Protein AF-B7HWZ1-F1 (afdb_monomer)

Secondary structure (DSSP, 8-state):
----TTSS-S-EEEE-TTSSEEEEE-S-TTTS--EEEE---

pLDDT: mean 78.17, std 16.25, range [41.84, 95.56]

Foldseek 3Di:
DDPPPPPQQQKDWDADPVRQKIWIDHSPNPPDDRDIDGDDD

Mean predicted aligned error: 8.07 Å

Organism: Bacillus cereus 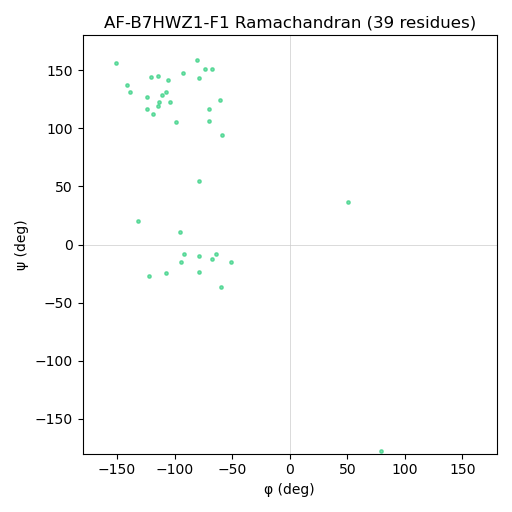(strain AH187) (NCBI:txid405534)

Structure (mmCIF, N/CA/C/O backbone):
data_AF-B7HWZ1-F1
#
_entry.id   AF-B7HWZ1-F1
#
loop_
_atom_site.group_PDB
_atom_site.id
_atom_site.type_symbol
_atom_site.label_atom_id
_atom_site.label_alt_id
_atom_site.label_comp_id
_atom_site.label_asym_id
_atom_site.label_entity_id
_atom_site.label_seq_id
_atom_site.pdbx_PDB_ins_code
_atom_site.Cartn_x
_atom_site.Cartn_y
_atom_site.Cartn_z
_atom_site.occupancy
_atom_site.B_iso_or_equiv
_atom_site.auth_seq_id
_atom_site.auth_comp_id
_atom_site.auth_asym_id
_atom_site.auth_atom_id
_atom_site.pdbx_PDB_model_num
ATOM 1 N N . MET A 1 1 ? 13.593 -10.473 -27.471 1.00 41.84 1 MET A N 1
ATOM 2 C CA . MET A 1 1 ? 12.206 -10.129 -27.106 1.00 41.84 1 MET A CA 1
ATOM 3 C C . MET A 1 1 ? 12.306 -9.196 -25.9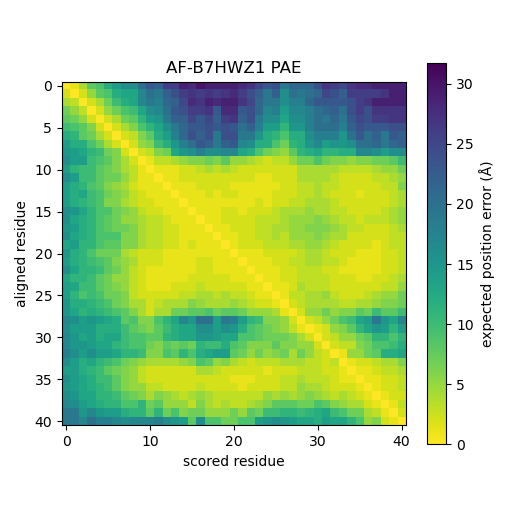17 1.00 41.84 1 MET A C 1
ATOM 5 O O . MET A 1 1 ? 12.351 -9.657 -24.788 1.00 41.84 1 MET A O 1
ATOM 9 N N . CYS A 1 2 ? 12.533 -7.913 -26.189 1.00 47.62 2 CYS A N 1
ATOM 10 C CA . CYS A 1 2 ? 12.619 -6.892 -25.157 1.00 47.62 2 CYS A CA 1
ATOM 11 C C . CYS A 1 2 ? 11.215 -6.707 -24.583 1.00 47.62 2 CYS A C 1
ATOM 13 O O . CYS A 1 2 ? 10.347 -6.158 -25.259 1.00 47.62 2 CYS A O 1
ATOM 15 N N . GLU A 1 3 ? 10.979 -7.202 -23.372 1.00 53.94 3 GLU A N 1
ATOM 16 C CA . GLU A 1 3 ? 9.921 -6.640 -22.540 1.00 53.94 3 GLU A CA 1
ATOM 17 C C . GLU A 1 3 ? 10.307 -5.174 -22.318 1.00 53.94 3 GLU A C 1
ATOM 19 O O . GLU A 1 3 ? 11.451 -4.884 -21.973 1.00 53.94 3 GLU A O 1
ATOM 24 N N . GLY A 1 4 ? 9.413 -4.249 -22.666 1.00 52.66 4 GLY A N 1
ATOM 25 C CA . GLY A 1 4 ? 9.653 -2.811 -22.574 1.00 52.66 4 GLY A CA 1
ATOM 26 C C . GLY A 1 4 ? 9.970 -2.409 -21.136 1.00 52.66 4 GLY A C 1
ATOM 27 O O . GLY A 1 4 ? 9.064 -2.161 -20.345 1.00 52.66 4 GLY A O 1
ATOM 28 N N . ASP A 1 5 ? 11.265 -2.359 -20.834 1.00 54.41 5 ASP A N 1
ATOM 29 C CA . ASP A 1 5 ? 11.884 -2.180 -19.515 1.00 54.41 5 ASP A CA 1
ATOM 30 C C . ASP A 1 5 ? 11.572 -0.823 -18.861 1.00 54.41 5 ASP A C 1
ATOM 32 O O . ASP A 1 5 ? 11.865 -0.619 -17.690 1.00 54.41 5 ASP A O 1
ATOM 36 N N . ASP A 1 6 ? 10.946 0.107 -19.584 1.00 53.78 6 ASP A N 1
ATOM 37 C CA . ASP A 1 6 ? 10.702 1.474 -19.109 1.00 53.78 6 ASP A CA 1
ATOM 38 C C . ASP A 1 6 ? 9.323 1.677 -18.456 1.00 53.78 6 ASP A C 1
ATOM 40 O O . ASP A 1 6 ? 9.113 2.657 -17.747 1.00 53.78 6 ASP A O 1
ATOM 44 N N . MET A 1 7 ? 8.370 0.752 -18.640 1.00 54.78 7 MET A N 1
ATOM 45 C CA . MET A 1 7 ? 6.991 0.937 -18.149 1.00 54.78 7 MET A CA 1
ATOM 46 C C . MET A 1 7 ? 6.739 0.377 -16.736 1.00 54.78 7 MET A C 1
ATOM 48 O O . MET A 1 7 ? 5.678 0.622 -16.167 1.00 54.78 7 MET A O 1
ATOM 52 N N . TYR A 1 8 ? 7.699 -0.359 -16.159 1.00 58.34 8 TYR A N 1
ATOM 53 C CA . TYR A 1 8 ? 7.545 -1.084 -14.883 1.00 58.34 8 TYR A CA 1
ATOM 54 C C . TYR A 1 8 ? 8.692 -0.864 -13.877 1.00 5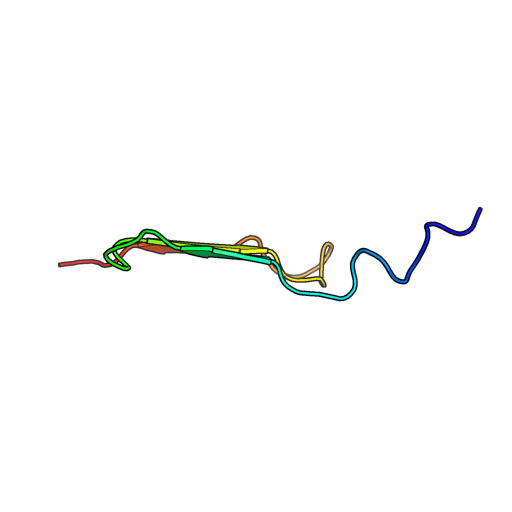8.34 8 TYR A C 1
ATOM 56 O O . TYR A 1 8 ? 8.850 -1.652 -12.950 1.00 58.34 8 TYR A O 1
ATOM 64 N N . LYS A 1 9 ? 9.479 0.214 -14.011 1.00 64.50 9 LYS A N 1
ATOM 65 C CA . LYS A 1 9 ? 10.531 0.566 -13.029 1.00 64.50 9 LYS A CA 1
ATOM 66 C C . LYS A 1 9 ? 10.026 1.255 -11.765 1.00 64.50 9 LYS A C 1
ATOM 68 O O . LYS A 1 9 ? 10.801 1.469 -10.840 1.00 64.50 9 LYS A O 1
ATOM 73 N N . GLY A 1 10 ? 8.760 1.653 -11.744 1.00 75.81 10 GLY A N 1
ATOM 74 C CA . GLY A 1 10 ? 8.161 2.341 -10.609 1.00 75.81 10 GLY A CA 1
ATOM 75 C C . GLY A 1 10 ? 7.480 1.379 -9.647 1.00 75.81 10 GLY A C 1
ATOM 76 O O . GLY A 1 10 ? 6.888 0.381 -10.058 1.00 75.81 10 GLY A O 1
ATOM 77 N N . ASP A 1 11 ? 7.504 1.728 -8.368 1.00 85.31 11 ASP A N 1
ATOM 78 C CA . ASP A 1 11 ? 6.666 1.077 -7.371 1.00 85.31 11 ASP A CA 1
ATOM 79 C C . ASP A 1 11 ? 5.229 1.620 -7.457 1.00 85.31 11 ASP A C 1
ATOM 81 O O . ASP A 1 11 ? 4.997 2.809 -7.691 1.00 85.31 11 ASP A O 1
ATOM 85 N N . ILE A 1 12 ? 4.247 0.747 -7.247 1.00 88.88 12 ILE A N 1
ATOM 86 C CA . ILE A 1 12 ? 2.823 1.081 -7.253 1.00 88.88 12 ILE A CA 1
ATOM 87 C C . ILE A 1 12 ? 2.325 1.115 -5.811 1.00 88.88 12 ILE A C 1
ATOM 89 O O . ILE A 1 12 ? 2.383 0.108 -5.100 1.00 88.88 12 ILE A O 1
ATOM 93 N N . TYR A 1 13 ? 1.767 2.258 -5.419 1.00 91.12 13 TYR A N 1
ATOM 94 C CA . TYR A 1 13 ? 1.132 2.464 -4.122 1.00 91.12 13 TYR A CA 1
ATOM 95 C C . TYR A 1 13 ? -0.362 2.692 -4.321 1.00 91.12 13 TYR A C 1
ATOM 97 O O . TYR A 1 13 ? -0.770 3.619 -5.020 1.00 91.12 13 TYR A O 1
ATOM 105 N N . ILE A 1 14 ? -1.180 1.853 -3.692 1.00 94.06 14 ILE A N 1
ATOM 106 C CA . ILE A 1 14 ? -2.630 2.022 -3.631 1.00 94.06 14 ILE A CA 1
ATOM 107 C C . ILE A 1 14 ? -2.982 2.267 -2.172 1.00 94.06 14 ILE A C 1
ATOM 109 O O . ILE A 1 14 ? -2.713 1.424 -1.317 1.00 94.06 14 ILE A O 1
ATOM 113 N N . VAL A 1 15 ? -3.565 3.426 -1.896 1.00 94.56 15 VAL A N 1
ATOM 114 C CA . VAL A 1 15 ? -3.955 3.841 -0.549 1.00 94.56 15 VAL A CA 1
ATOM 115 C C . VAL A 1 15 ? -5.452 4.088 -0.495 1.00 94.56 15 VAL A C 1
ATOM 117 O O . VAL A 1 15 ? -6.050 4.590 -1.449 1.00 94.56 15 VAL A O 1
ATOM 120 N N . ASP A 1 16 ? -6.043 3.751 0.642 1.00 95.56 16 ASP A N 1
ATOM 121 C CA . ASP A 1 16 ? -7.359 4.250 1.012 1.00 95.56 16 ASP A CA 1
ATOM 122 C C . ASP A 1 16 ? -7.322 5.758 1.293 1.00 95.56 16 ASP A C 1
ATOM 124 O O . ASP A 1 16 ? -6.310 6.291 1.753 1.00 95.56 16 ASP A O 1
ATOM 128 N N . LYS A 1 17 ? -8.447 6.443 1.067 1.00 94.94 17 LYS A N 1
ATOM 129 C CA . LYS A 1 17 ? -8.567 7.896 1.255 1.00 94.94 17 LYS A CA 1
ATOM 130 C C . LYS A 1 17 ? -8.270 8.326 2.691 1.00 94.94 17 LYS A C 1
ATOM 132 O O . LYS A 1 17 ? -7.661 9.370 2.906 1.00 94.94 17 LYS A O 1
ATOM 137 N N . ASP A 1 18 ? -8.681 7.507 3.650 1.00 95.12 18 ASP A N 1
ATOM 138 C CA . ASP A 1 18 ? -8.495 7.739 5.080 1.00 95.12 18 ASP A CA 1
ATOM 139 C C . ASP A 1 18 ? -7.232 7.039 5.621 1.00 95.12 18 ASP A C 1
ATOM 141 O O . ASP A 1 18 ? -7.027 6.956 6.837 1.00 95.12 18 ASP A O 1
ATOM 145 N N . PHE A 1 19 ? -6.373 6.532 4.722 1.00 89.94 19 PHE A N 1
ATOM 146 C CA . PHE A 1 19 ? -5.137 5.806 5.027 1.00 89.94 19 PHE A CA 1
ATOM 147 C C . PHE A 1 19 ? -5.349 4.664 6.031 1.00 89.94 19 PHE A C 1
ATOM 149 O O . PHE A 1 19 ? -4.518 4.394 6.903 1.00 89.94 19 PHE A O 1
ATOM 156 N N . THR A 1 20 ? -6.494 3.986 5.930 1.00 95.06 20 THR A N 1
ATOM 157 C CA . THR A 1 20 ? -6.810 2.831 6.779 1.00 95.06 20 THR A CA 1
ATOM 158 C C . THR A 1 20 ? -6.108 1.560 6.309 1.00 95.06 20 THR A C 1
ATOM 160 O O . THR A 1 20 ? -5.842 0.665 7.116 1.00 95.06 20 THR A O 1
ATOM 163 N N . TRP A 1 21 ? -5.747 1.495 5.029 1.00 95.44 21 TRP A N 1
ATOM 164 C CA . TRP A 1 21 ? -4.926 0.440 4.456 1.00 95.44 21 TRP A CA 1
ATOM 165 C C . TRP A 1 21 ? -4.111 0.952 3.266 1.00 95.44 21 TRP A C 1
ATOM 167 O O . TRP A 1 21 ? -4.478 1.923 2.599 1.00 95.44 21 TRP A O 1
ATOM 177 N N . THR A 1 22 ? -3.012 0.252 3.004 1.00 94.56 22 THR A N 1
ATOM 178 C CA . THR A 1 22 ? -2.095 0.506 1.898 1.00 94.56 22 THR A CA 1
ATOM 179 C C . THR A 1 22 ? -1.674 -0.817 1.276 1.00 94.56 22 THR A C 1
ATOM 181 O O . THR A 1 22 ? -1.245 -1.742 1.970 1.00 94.56 22 THR A O 1
ATOM 184 N N . PHE A 1 23 ? -1.756 -0.888 -0.045 1.00 94.06 23 PHE A N 1
ATOM 185 C CA . PHE A 1 23 ? -1.177 -1.947 -0.853 1.00 94.06 23 PHE A CA 1
ATOM 186 C C . PHE A 1 23 ? 0.039 -1.404 -1.604 1.00 94.06 23 PHE A C 1
ATOM 188 O O . PHE A 1 23 ? -0.037 -0.354 -2.246 1.00 94.06 23 PHE A O 1
ATOM 195 N N . VAL A 1 24 ? 1.151 -2.130 -1.534 1.00 91.69 24 VAL A N 1
ATOM 196 C CA . VAL A 1 24 ? 2.406 -1.766 -2.195 1.00 91.69 24 VAL A CA 1
ATOM 197 C C . VAL A 1 24 ? 2.844 -2.904 -3.096 1.00 91.69 24 VAL A C 1
ATOM 199 O O . VAL A 1 24 ? 2.997 -4.041 -2.648 1.00 91.69 24 VAL A O 1
ATOM 202 N N . LYS A 1 25 ? 3.100 -2.593 -4.362 1.00 87.62 25 LYS A N 1
ATOM 203 C CA . LYS A 1 25 ? 3.757 -3.497 -5.300 1.00 87.62 25 LYS A CA 1
ATOM 204 C C . LYS A 1 25 ? 5.048 -2.846 -5.766 1.00 87.62 25 LYS A C 1
ATOM 206 O O . LYS A 1 25 ? 5.004 -1.835 -6.457 1.00 87.62 25 LYS A O 1
ATOM 211 N N . THR A 1 26 ? 6.174 -3.421 -5.372 1.00 84.69 26 THR A N 1
ATOM 212 C CA . THR A 1 26 ? 7.489 -2.924 -5.768 1.00 84.69 26 THR A CA 1
ATOM 213 C C . THR A 1 26 ? 7.841 -3.400 -7.177 1.00 84.69 26 THR A C 1
ATOM 215 O O . THR A 1 26 ? 7.290 -4.389 -7.670 1.00 84.69 26 THR A O 1
ATOM 218 N N . HIS A 1 27 ? 8.772 -2.702 -7.824 1.00 81.69 27 HIS A N 1
ATOM 219 C CA . HIS A 1 27 ? 9.360 -3.118 -9.102 1.00 81.69 27 HIS A CA 1
ATOM 220 C C . HIS A 1 27 ? 10.225 -4.392 -8.978 1.00 81.69 27 HIS A C 1
ATOM 222 O O . HIS A 1 27 ? 10.570 -5.027 -9.974 1.00 81.69 27 HIS A O 1
ATOM 228 N N . GLU A 1 28 ? 10.547 -4.811 -7.751 1.00 76.69 28 GLU A N 1
ATOM 229 C CA . GLU A 1 28 ? 11.279 -6.041 -7.437 1.00 76.69 28 GLU A CA 1
ATOM 230 C C . GLU A 1 28 ? 10.377 -7.288 -7.508 1.00 76.69 28 GLU A C 1
ATOM 232 O O . GLU A 1 28 ? 10.308 -8.091 -6.575 1.00 76.69 28 GLU A O 1
ATOM 237 N N . HIS A 1 29 ? 9.706 -7.481 -8.651 1.00 62.28 29 HIS A N 1
ATOM 238 C CA . HIS A 1 29 ? 8.646 -8.476 -8.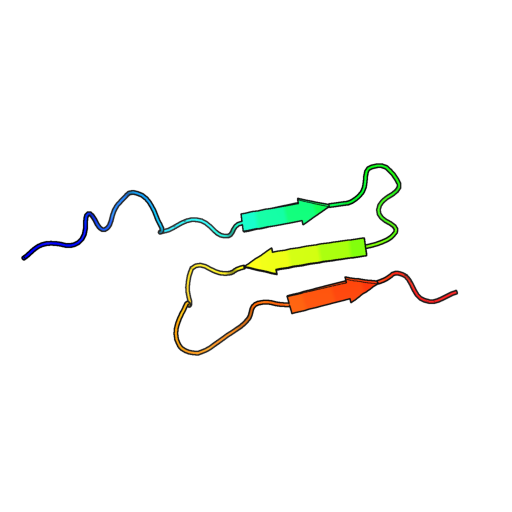902 1.00 62.28 29 HIS A CA 1
ATOM 239 C C . HIS A 1 29 ? 8.960 -9.929 -8.527 1.00 62.28 29 HIS A C 1
ATOM 241 O O . HIS A 1 29 ? 8.057 -10.764 -8.534 1.00 62.28 29 HIS A O 1
ATOM 247 N N . ARG A 1 30 ? 10.226 -10.272 -8.285 1.00 63.00 30 ARG A N 1
ATOM 248 C CA . ARG A 1 30 ? 10.660 -11.652 -8.052 1.00 63.00 30 ARG A CA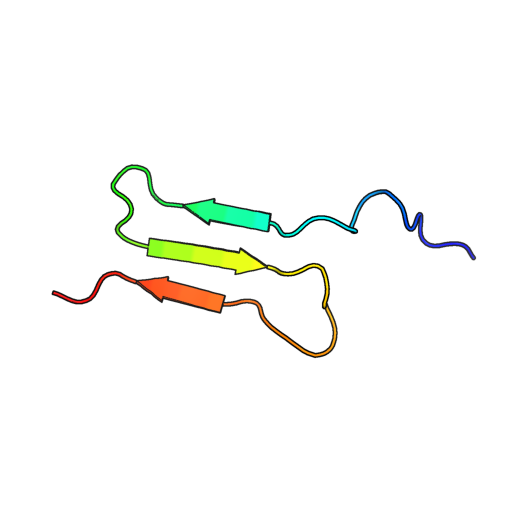 1
ATOM 249 C C . ARG A 1 30 ? 11.029 -11.946 -6.598 1.00 63.00 30 ARG A C 1
ATOM 251 O O . ARG A 1 30 ? 11.064 -13.120 -6.245 1.00 63.00 30 ARG A O 1
ATOM 258 N N . TRP A 1 31 ? 11.417 -10.941 -5.813 1.00 67.00 31 TRP A N 1
ATOM 259 C CA . TRP A 1 31 ? 12.102 -11.157 -4.526 1.00 67.00 31 TRP A CA 1
ATOM 260 C C . TRP A 1 31 ? 11.352 -10.515 -3.351 1.00 67.00 31 TRP A C 1
ATOM 262 O O . TRP A 1 31 ? 11.433 -11.034 -2.238 1.00 67.00 31 TRP A O 1
ATOM 272 N N . CYS A 1 32 ? 10.573 -9.454 -3.594 1.00 71.38 32 CYS A N 1
ATOM 273 C CA . CYS A 1 32 ? 9.920 -8.670 -2.548 1.00 71.38 32 CYS A CA 1
ATOM 274 C C . CYS A 1 32 ? 8.500 -8.243 -2.963 1.00 71.38 32 CYS A C 1
ATOM 276 O O . CYS A 1 32 ? 8.276 -7.787 -4.080 1.00 71.38 32 CYS A O 1
ATOM 278 N N . GLY A 1 33 ? 7.544 -8.348 -2.035 1.00 69.44 33 GLY A N 1
ATOM 279 C CA . GLY A 1 33 ? 6.159 -7.902 -2.222 1.00 69.44 33 GLY A CA 1
ATOM 280 C C . GLY A 1 33 ? 5.253 -8.860 -3.024 1.00 69.44 33 GLY A C 1
ATOM 281 O O . GLY A 1 33 ? 5.678 -9.946 -3.416 1.00 69.44 33 GLY A O 1
ATOM 282 N N . PRO A 1 34 ? 3.979 -8.483 -3.262 1.00 83.12 34 PRO A N 1
ATOM 283 C CA . PRO A 1 34 ? 3.337 -7.253 -2.803 1.00 83.12 34 PRO A CA 1
ATOM 284 C C . PRO A 1 34 ? 3.023 -7.267 -1.300 1.00 83.12 34 PRO A C 1
ATOM 286 O O . PRO A 1 34 ? 2.777 -8.313 -0.702 1.00 83.12 34 PRO A O 1
ATOM 289 N N . TYR A 1 35 ? 3.013 -6.082 -0.696 1.00 89.06 35 TYR A N 1
ATOM 290 C CA . TYR A 1 35 ? 2.757 -5.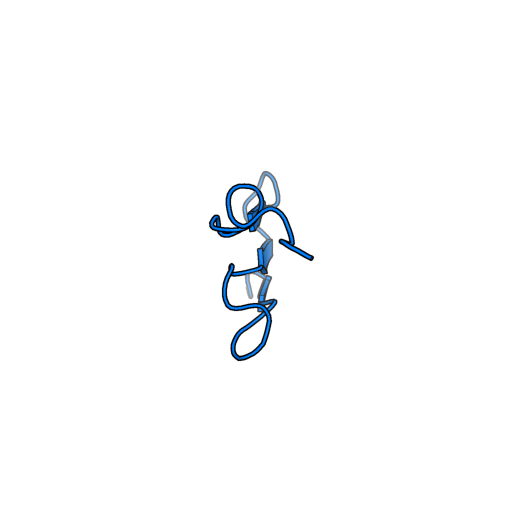883 0.726 1.00 89.06 35 TYR A CA 1
ATOM 291 C C . TYR A 1 35 ? 1.366 -5.304 0.947 1.00 89.06 35 TYR A C 1
ATOM 293 O O . TYR A 1 35 ? 0.919 -4.423 0.212 1.00 89.06 35 TYR A O 1
ATOM 301 N N . PHE A 1 36 ? 0.703 -5.773 2.001 1.00 92.44 36 PHE A N 1
ATOM 302 C CA . PHE A 1 36 ? -0.561 -5.221 2.458 1.00 92.44 36 PHE A CA 1
ATOM 303 C C . PHE A 1 36 ? -0.426 -4.801 3.917 1.00 92.44 36 PHE A C 1
ATOM 305 O O . PHE A 1 36 ? -0.197 -5.632 4.797 1.00 92.44 36 PHE A O 1
ATOM 312 N N . ALA A 1 37 ? -0.568 -3.505 4.162 1.00 91.81 37 ALA A N 1
ATOM 313 C CA . ALA A 1 37 ? -0.576 -2.931 5.492 1.00 91.81 37 ALA A CA 1
ATOM 314 C C . ALA A 1 37 ? -1.981 -2.419 5.791 1.00 91.81 37 ALA A C 1
ATOM 316 O O . ALA A 1 37 ? -2.550 -1.652 5.019 1.00 91.81 37 ALA A O 1
ATOM 317 N N . LYS A 1 38 ? -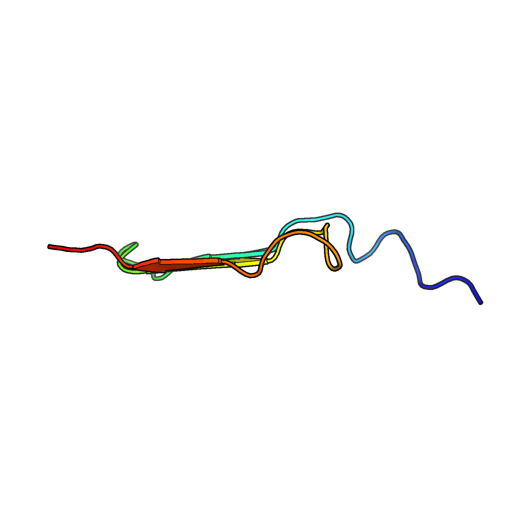2.533 -2.825 6.932 1.00 93.25 38 LYS A N 1
ATOM 318 C CA . LYS A 1 38 ? -3.746 -2.228 7.487 1.00 93.25 38 LYS A CA 1
ATOM 319 C C . LYS A 1 38 ? -3.404 -1.540 8.795 1.00 93.25 38 LYS A C 1
ATOM 321 O O . LYS A 1 38 ? -2.564 -2.018 9.557 1.00 93.25 38 LYS A O 1
ATOM 326 N N . ARG A 1 39 ? -4.077 -0.433 9.062 1.00 88.81 39 ARG A N 1
ATOM 327 C CA . ARG A 1 39 ? -3.981 0.278 10.329 1.00 88.81 39 ARG A CA 1
ATOM 328 C C . ARG A 1 39 ? -4.663 -0.568 11.406 1.00 88.81 39 ARG A C 1
ATOM 330 O O . ARG A 1 39 ? -5.854 -0.849 11.300 1.00 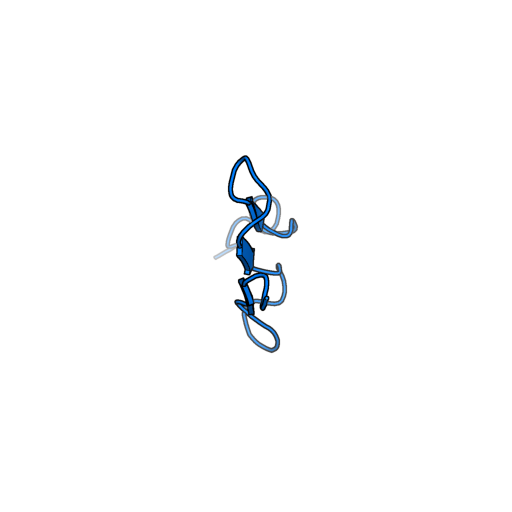88.81 39 ARG A O 1
ATOM 337 N N . CYS A 1 40 ? -3.898 -1.016 12.396 1.00 78.44 40 CYS A N 1
ATOM 338 C CA . CYS A 1 40 ? -4.417 -1.777 13.529 1.00 78.44 40 CYS A CA 1
ATOM 339 C C . CYS A 1 40 ? -4.609 -0.829 14.712 1.00 78.44 40 CYS A C 1
ATOM 341 O O . CYS A 1 40 ? -3.637 -0.429 15.351 1.00 78.44 40 CYS A O 1
ATOM 343 N N . TRP A 1 41 ? -5.862 -0.497 14.983 1.00 66.38 41 TRP A N 1
ATOM 344 C CA . TRP A 1 41 ? -6.337 -0.058 16.287 1.00 66.38 41 TRP A CA 1
ATOM 345 C C . TRP A 1 41 ? -7.598 -0.834 16.631 1.00 66.38 41 TRP A C 1
ATOM 347 O O . TRP A 1 41 ? -8.297 -1.247 15.674 1.00 66.38 41 TRP A O 1
#

Radius of gyration: 13.25 Å; Cα contacts (8 Å, |Δi|>4): 50; chains: 1; bounding box: 21×20×43 Å

Solvent-accessible surface area (backbone atoms only — not comparable to full-atom values): 2730 Å² total; per-residue (Å²): 134,82,72,74,74,81,82,55,72,61,64,47,78,49,68,43,94,83,62,52,35,39,41,38,39,49,51,49,79,88,83,48,73,72,44,79,49,66,67,87,127

InterPro domains:
  IPR025454 Protein of unknown function DUF4275 [PF14101] (9-36)

Nearest PDB structures (foldseek):
  8rap-assembly1_M  TM=5.586E-01  e=2.343E+00  Saccha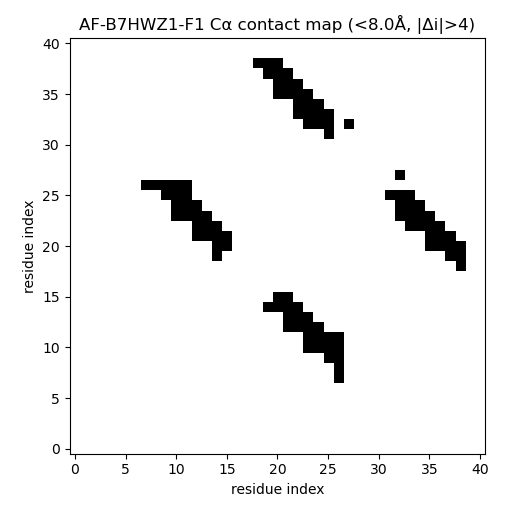romyces cerevisiae
  2lnj-assembly1_A  TM=4.074E-01  e=6.910E+00  Synechocystis sp. PCC 6803

Sequence (41 aa):
MCEGDDMYKGDIYIVDKDFTWTFVKTHEHRWCGPYFAKRCW